Protein AF-A0A8J7N676-F1 (afdb_monomer_lite)

pLDDT: mean 96.86, std 3.04, range [78.5, 98.38]

Secondary structure (DSSP, 8-state):
-EEE--GGGHHHHBSSTT-B-TTSSB---B-TTSEEEE-------

Radius of gyration: 13.14 Å; chains: 1; bounding box: 24×22×39 Å

Sequence (45 aa):
IPEYYAASCLTCHGAPKGEVDVTGFPKEGGHEGDLGGAISISLHQ

Structure (mmCIF, N/CA/C/O backbone):
data_AF-A0A8J7N676-F1
#
_entry.id   AF-A0A8J7N676-F1
#
loop_
_atom_site.group_PDB
_atom_site.id
_atom_site.type_symbol
_atom_site.label_atom_id
_atom_site.label_alt_id
_atom_site.label_comp_id
_atom_site.label_asym_id
_atom_site.label_entity_id
_atom_site.label_seq_id
_atom_site.pdbx_PDB_ins_code
_atom_site.Cartn_x
_atom_site.Cartn_y
_atom_site.Cartn_z
_atom_site.occupancy
_atom_site.B_iso_or_equiv
_atom_site.auth_seq_id
_atom_site.auth_comp_id
_atom_site.auth_asym_id
_atom_site.auth_atom_id
_atom_site.pdbx_PDB_model_num
ATOM 1 N N . ILE A 1 1 ? -8.206 -3.959 12.142 1.00 96.00 1 ILE A N 1
ATOM 2 C CA . ILE A 1 1 ? -8.891 -4.460 10.928 1.00 96.00 1 ILE A CA 1
ATOM 3 C C . ILE A 1 1 ? -7.876 -4.418 9.794 1.00 96.00 1 ILE A C 1
ATOM 5 O O . ILE A 1 1 ? -7.350 -3.332 9.586 1.00 96.00 1 ILE A O 1
ATOM 9 N N . PRO A 1 2 ? -7.497 -5.549 9.175 1.00 97.12 2 PRO A N 1
ATOM 10 C CA . PRO A 1 2 ? -6.532 -5.552 8.076 1.00 97.12 2 PRO A CA 1
ATOM 11 C C . PRO A 1 2 ? -7.159 -4.985 6.800 1.00 97.12 2 PRO A C 1
ATOM 13 O O . PRO A 1 2 ? -8.313 -5.282 6.503 1.00 97.12 2 PRO A O 1
ATOM 16 N N . GLU A 1 3 ? -6.382 -4.205 6.059 1.00 97.81 3 GLU A N 1
ATOM 17 C CA . GLU A 1 3 ? -6.755 -3.646 4.761 1.00 97.81 3 GLU A CA 1
ATOM 18 C C . GLU A 1 3 ? -5.821 -4.203 3.689 1.00 97.81 3 GLU A C 1
ATOM 20 O O . GLU A 1 3 ? -4.596 -4.225 3.858 1.00 97.81 3 GLU A O 1
ATOM 25 N N . TYR A 1 4 ? -6.407 -4.650 2.585 1.00 97.94 4 TYR A N 1
ATOM 26 C CA . TYR A 1 4 ? -5.694 -5.266 1.471 1.00 97.94 4 TYR A CA 1
ATOM 27 C C . TYR A 1 4 ? -5.826 -4.390 0.231 1.00 97.94 4 TYR A C 1
ATOM 29 O O . TYR A 1 4 ? -6.871 -3.774 0.011 1.00 97.94 4 TYR A O 1
ATOM 37 N N . TYR A 1 5 ? -4.779 -4.323 -0.589 1.00 98.25 5 TYR A N 1
ATOM 38 C CA . TYR A 1 5 ? -4.828 -3.524 -1.808 1.00 98.25 5 TYR A CA 1
ATOM 39 C C . TYR A 1 5 ? -5.845 -4.094 -2.798 1.00 98.25 5 TYR A C 1
ATOM 41 O O . TYR A 1 5 ? -5.732 -5.238 -3.233 1.00 98.25 5 TYR A O 1
ATOM 49 N N . ALA A 1 6 ? -6.813 -3.269 -3.189 1.00 98.12 6 ALA A N 1
ATOM 50 C CA . ALA A 1 6 ? -7.670 -3.513 -4.343 1.00 98.12 6 ALA A CA 1
ATOM 51 C C . ALA A 1 6 ? -7.012 -2.959 -5.618 1.00 98.12 6 ALA A C 1
ATOM 53 O O . ALA A 1 6 ? -6.111 -2.119 -5.544 1.00 98.12 6 ALA A O 1
ATOM 54 N N . ALA A 1 7 ? -7.508 -3.344 -6.796 1.00 98.06 7 ALA A N 1
ATOM 55 C CA . ALA A 1 7 ? -7.007 -2.837 -8.077 1.00 98.06 7 ALA A CA 1
ATOM 56 C C . ALA A 1 7 ? -6.903 -1.297 -8.145 1.00 98.06 7 ALA A C 1
ATOM 58 O O . ALA A 1 7 ? -5.931 -0.760 -8.673 1.00 98.06 7 ALA A O 1
ATOM 59 N N . SER A 1 8 ? -7.858 -0.566 -7.555 1.00 97.38 8 SER A N 1
ATOM 60 C CA . SER A 1 8 ? -7.841 0.904 -7.531 1.00 97.38 8 SER A CA 1
ATOM 61 C C . SER A 1 8 ? -6.699 1.502 -6.700 1.00 97.38 8 SER A C 1
ATOM 63 O O . SER A 1 8 ? -6.304 2.639 -6.943 1.00 97.38 8 SER A O 1
ATOM 65 N N . CYS A 1 9 ? -6.160 0.760 -5.7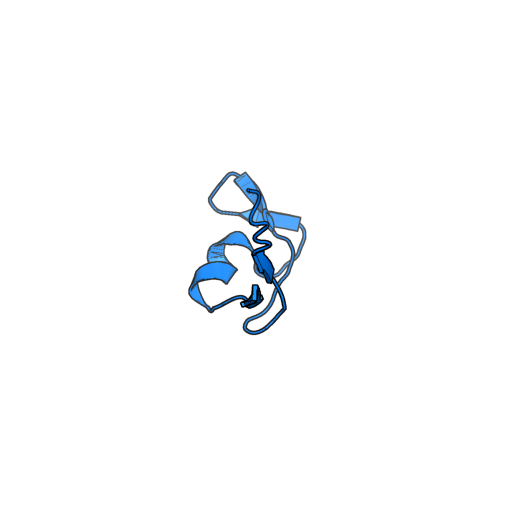30 1.00 97.88 9 CYS A N 1
ATOM 66 C CA . CYS A 1 9 ? -5.053 1.197 -4.877 1.00 97.88 9 CYS A CA 1
ATOM 67 C C . CYS A 1 9 ? -3.717 1.219 -5.639 1.00 97.88 9 CYS A C 1
ATOM 69 O O . CYS A 1 9 ? -2.827 2.010 -5.323 1.00 97.88 9 CYS A O 1
ATOM 71 N N . LEU A 1 10 ? -3.576 0.363 -6.657 1.00 97.69 10 LEU A N 1
ATOM 72 C CA . LEU A 1 10 ? -2.307 0.112 -7.347 1.00 97.69 10 LEU A CA 1
ATOM 73 C C . LEU A 1 10 ? -1.848 1.268 -8.241 1.00 97.69 10 LEU A C 1
ATOM 75 O O . LEU A 1 10 ? -0.669 1.342 -8.580 1.00 97.69 10 LEU A O 1
ATOM 79 N N . THR A 1 11 ? -2.741 2.204 -8.569 1.00 97.25 11 THR A N 1
ATOM 80 C CA . THR A 1 11 ? -2.378 3.449 -9.263 1.00 97.25 11 THR A CA 1
ATOM 81 C C . THR A 1 11 ? -1.288 4.217 -8.507 1.00 97.25 11 THR A C 1
ATOM 83 O O . THR A 1 11 ? -0.398 4.785 -9.143 1.00 97.25 11 THR A O 1
ATOM 86 N N . CYS A 1 12 ? -1.322 4.180 -7.169 1.00 97.75 12 CYS A N 1
ATOM 87 C CA . CYS A 1 12 ? -0.341 4.846 -6.310 1.00 97.75 12 CYS A CA 1
ATOM 88 C C . CYS A 1 12 ? 0.571 3.870 -5.559 1.00 97.75 12 CYS A C 1
ATOM 90 O O . CYS A 1 12 ? 1.754 4.136 -5.433 1.00 97.75 12 CYS 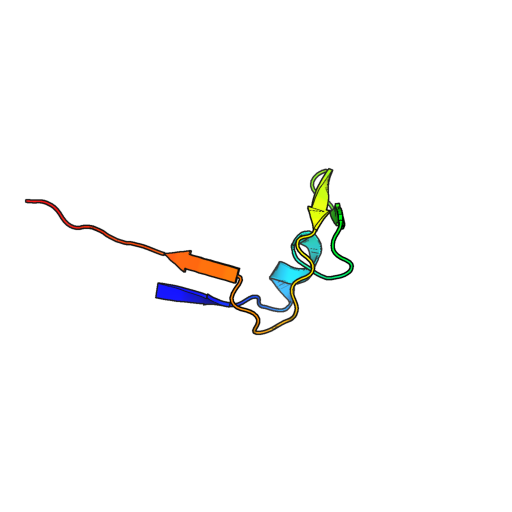A O 1
ATOM 92 N N . HIS A 1 13 ? 0.069 2.714 -5.119 1.00 98.06 13 HIS A N 1
ATOM 93 C CA . HIS A 1 13 ? 0.858 1.793 -4.287 1.00 98.06 13 HIS A CA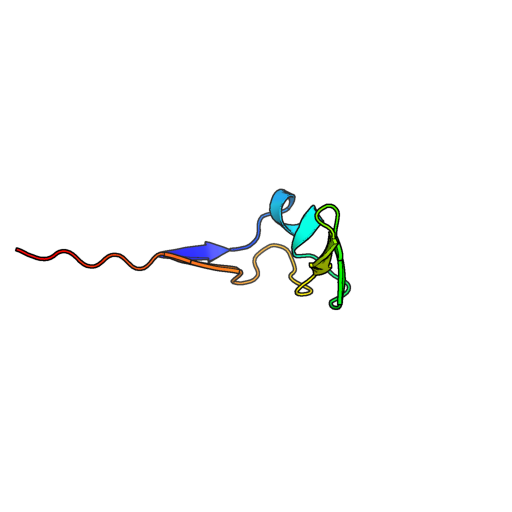 1
ATOM 94 C C . HIS A 1 13 ? 1.494 0.624 -5.053 1.00 98.06 13 HIS A C 1
ATOM 96 O O . HIS A 1 13 ? 2.188 -0.202 -4.462 1.00 98.06 13 HIS A O 1
ATOM 102 N N . GLY A 1 14 ? 1.245 0.527 -6.362 1.00 97.94 14 GLY A N 1
ATOM 103 C CA . GLY A 1 14 ? 1.608 -0.627 -7.185 1.00 97.94 14 GLY A CA 1
ATOM 104 C C . GLY A 1 14 ? 3.102 -0.779 -7.487 1.00 97.94 14 GLY A C 1
ATOM 105 O O . GLY A 1 14 ? 3.939 0.033 -7.102 1.00 97.94 14 GLY A O 1
ATOM 106 N N . ALA A 1 15 ? 3.451 -1.828 -8.226 1.00 97.31 15 ALA A N 1
ATOM 107 C CA . ALA A 1 15 ? 4.788 -2.008 -8.789 1.00 97.31 15 ALA A CA 1
ATOM 108 C C . ALA A 1 15 ? 5.024 -1.131 -10.045 1.00 97.31 15 ALA A C 1
ATOM 110 O O . ALA A 1 15 ? 4.064 -0.803 -10.747 1.00 97.31 15 ALA A O 1
ATOM 111 N N . PRO A 1 16 ? 6.289 -0.784 -10.363 1.00 97.38 16 PRO A N 1
ATOM 112 C CA . PRO A 1 16 ? 7.507 -1.104 -9.620 1.00 97.38 16 PRO A CA 1
ATOM 113 C C . PRO A 1 16 ? 7.719 -0.193 -8.402 1.00 97.38 16 PRO A C 1
ATOM 115 O O . PRO A 1 16 ? 7.469 1.011 -8.435 1.00 97.38 16 PRO A O 1
ATOM 118 N N . LYS A 1 17 ? 8.236 -0.787 -7.319 1.00 97.75 17 LYS A N 1
ATOM 119 C CA . LYS A 1 17 ? 8.616 -0.060 -6.104 1.00 97.75 17 LYS A CA 1
ATOM 120 C C . LYS A 1 17 ? 9.601 1.061 -6.440 1.00 97.75 17 LYS A C 1
ATOM 122 O O . LYS A 1 17 ? 10.612 0.817 -7.097 1.00 97.75 17 LYS A O 1
ATOM 127 N N . GLY A 1 18 ? 9.344 2.258 -5.928 1.00 97.69 18 GLY A N 1
ATOM 128 C CA . GLY A 1 18 ? 10.202 3.426 -6.101 1.00 97.69 18 GLY A CA 1
ATOM 129 C C . GLY A 1 18 ? 9.902 4.278 -7.338 1.00 97.69 18 GLY A C 1
ATOM 130 O O . GLY A 1 18 ? 10.449 5.373 -7.437 1.00 97.69 18 GLY A O 1
ATOM 131 N N . GLU A 1 19 ? 9.043 3.828 -8.258 1.00 98.12 19 GLU A N 1
ATOM 132 C CA . GLU A 1 19 ? 8.530 4.692 -9.331 1.00 98.12 19 GLU A CA 1
ATOM 133 C C . GLU A 1 19 ? 7.709 5.837 -8.733 1.00 98.12 19 GLU A C 1
ATOM 135 O O . GLU A 1 19 ? 7.038 5.644 -7.728 1.00 98.12 19 GLU A O 1
ATOM 140 N N . VAL A 1 20 ? 7.764 7.033 -9.315 1.00 97.88 20 VAL A N 1
ATOM 141 C CA . VAL A 1 20 ? 6.968 8.167 -8.830 1.00 97.88 20 VAL A CA 1
ATOM 142 C C . VAL A 1 20 ? 5.510 7.990 -9.255 1.00 97.88 20 VAL A C 1
ATOM 144 O O . VAL A 1 20 ? 5.220 7.783 -10.432 1.00 97.88 20 VAL A O 1
ATOM 147 N N . ASP A 1 21 ? 4.596 8.065 -8.295 1.00 97.50 21 ASP A N 1
ATOM 148 C CA . ASP A 1 21 ? 3.161 7.962 -8.517 1.00 97.50 21 ASP A CA 1
ATOM 149 C C . ASP A 1 21 ? 2.523 9.280 -8.992 1.00 97.50 21 ASP A C 1
ATOM 151 O O . ASP A 1 21 ? 3.183 10.305 -9.180 1.00 97.50 21 ASP A O 1
ATOM 155 N N . VAL A 1 22 ? 1.198 9.266 -9.172 1.00 96.25 22 VAL A N 1
ATOM 156 C CA . VAL A 1 22 ? 0.429 10.429 -9.656 1.00 96.25 22 VAL A CA 1
ATOM 157 C C . VAL A 1 22 ? 0.435 11.608 -8.678 1.00 96.25 22 VAL A C 1
ATOM 159 O O . VAL A 1 22 ? 0.088 12.725 -9.057 1.00 96.25 22 VAL A O 1
ATOM 162 N N . THR A 1 23 ? 0.788 11.359 -7.417 1.00 96.50 23 THR A N 1
ATOM 163 C CA . THR A 1 23 ? 0.852 12.352 -6.342 1.00 96.50 23 THR A CA 1
ATOM 164 C C . THR A 1 23 ? 2.266 12.897 -6.132 1.00 96.50 23 THR A C 1
ATOM 166 O O . THR A 1 23 ? 2.441 13.877 -5.410 1.00 96.50 23 THR A O 1
ATOM 169 N N . GLY A 1 24 ? 3.263 12.324 -6.813 1.00 97.56 24 GLY A N 1
ATOM 170 C CA . GLY A 1 24 ? 4.660 12.735 -6.743 1.00 97.56 24 GLY A CA 1
ATOM 171 C C . GLY A 1 24 ? 5.500 11.961 -5.723 1.00 97.56 24 GLY A C 1
ATOM 172 O O . GLY A 1 24 ? 6.634 12.367 -5.467 1.00 97.56 24 GLY A O 1
ATOM 173 N N . PHE A 1 25 ? 4.994 10.860 -5.157 1.00 98.00 25 PHE A N 1
ATOM 174 C CA . PHE A 1 25 ? 5.708 10.046 -4.166 1.00 98.00 25 PHE A CA 1
ATOM 175 C C . PHE A 1 25 ? 6.110 8.668 -4.718 1.00 98.00 25 PHE A C 1
ATOM 177 O O . PHE A 1 25 ? 5.479 8.173 -5.648 1.00 98.00 25 PHE A O 1
ATOM 184 N N . PRO A 1 26 ? 7.171 8.028 -4.191 1.00 98.12 26 PRO A N 1
ATOM 185 C CA . PRO A 1 26 ? 7.595 6.717 -4.673 1.00 98.12 26 PRO A CA 1
ATOM 186 C C . PRO A 1 26 ? 6.617 5.605 -4.264 1.00 98.12 26 PRO A C 1
ATOM 188 O O . PRO A 1 26 ? 6.332 5.457 -3.077 1.00 98.12 26 PRO A O 1
ATOM 191 N N . LYS A 1 27 ? 6.190 4.772 -5.219 1.00 98.25 27 LYS A N 1
ATOM 192 C CA . LYS A 1 27 ? 5.317 3.617 -4.968 1.00 98.25 27 LYS A CA 1
ATOM 193 C C . LYS A 1 27 ? 5.975 2.587 -4.046 1.00 98.25 27 LYS A C 1
ATOM 195 O O . LYS A 1 27 ? 7.188 2.356 -4.096 1.00 98.25 27 LYS A O 1
ATOM 200 N N . GLU A 1 28 ? 5.168 1.871 -3.277 1.00 97.75 28 GLU A N 1
ATOM 201 C CA . GLU A 1 28 ? 5.596 0.833 -2.335 1.00 97.75 28 GLU A CA 1
ATOM 202 C C . G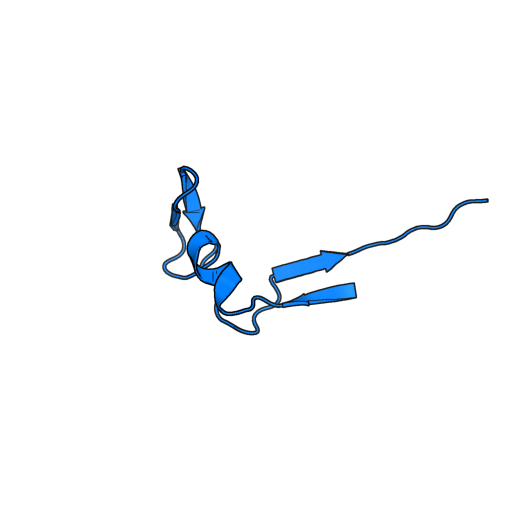LU A 1 28 ? 5.852 -0.516 -3.014 1.00 97.75 28 GLU A C 1
ATOM 204 O O . GLU A 1 28 ? 6.607 -1.331 -2.475 1.00 97.75 28 GLU A O 1
ATOM 209 N N . GLY A 1 29 ? 5.291 -0.734 -4.207 1.00 98.06 29 GLY A N 1
ATOM 210 C CA . GLY A 1 29 ? 5.470 -1.962 -4.979 1.00 98.06 29 GLY A CA 1
ATOM 211 C C . GLY A 1 29 ? 4.487 -3.079 -4.641 1.00 98.06 29 GLY A C 1
ATOM 212 O O . GLY A 1 29 ? 4.844 -4.245 -4.790 1.00 98.06 29 GLY A O 1
ATOM 213 N N . GLY A 1 30 ? 3.298 -2.740 -4.147 1.00 97.44 30 GLY A N 1
ATOM 214 C CA . GLY A 1 30 ? 2.251 -3.694 -3.796 1.00 97.44 30 GLY A CA 1
ATOM 215 C C . GLY A 1 30 ? 1.563 -4.324 -5.008 1.00 97.44 30 GLY A C 1
ATOM 216 O O . GLY A 1 30 ? 1.562 -3.778 -6.114 1.00 97.44 30 GLY A O 1
ATOM 217 N N . HIS A 1 31 ? 0.942 -5.474 -4.773 1.00 98.19 31 HIS A N 1
ATOM 218 C CA . HIS A 1 31 ? 0.091 -6.196 -5.712 1.00 98.19 31 HIS A CA 1
ATOM 219 C C . HIS A 1 31 ? -1.319 -6.343 -5.135 1.00 98.19 31 HIS A C 1
ATOM 221 O O . HIS A 1 31 ? -1.548 -6.160 -3.938 1.00 98.19 31 HIS A O 1
ATOM 227 N N . GLU A 1 32 ? -2.291 -6.642 -5.995 1.00 98.19 32 GLU A N 1
ATOM 228 C CA . GLU A 1 32 ? -3.669 -6.849 -5.551 1.00 98.19 32 GLU A CA 1
ATOM 229 C C . GLU A 1 32 ? -3.749 -8.010 -4.549 1.00 9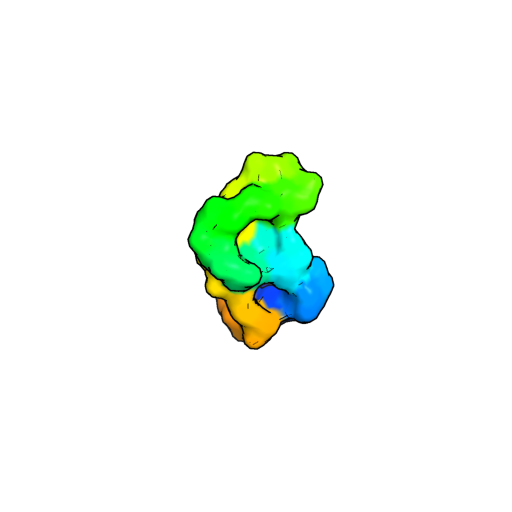8.19 32 GLU A C 1
ATOM 231 O O . GLU A 1 32 ? -3.212 -9.092 -4.788 1.00 98.19 32 GLU A O 1
ATOM 236 N N . GLY A 1 33 ? -4.415 -7.771 -3.419 1.00 97.88 33 GLY A N 1
ATOM 237 C CA . GLY A 1 33 ? -4.521 -8.720 -2.312 1.00 97.88 33 GLY A CA 1
ATOM 238 C C . GLY A 1 33 ? -3.360 -8.690 -1.312 1.00 97.88 33 GLY A C 1
ATOM 239 O O . GLY A 1 33 ? -3.473 -9.330 -0.266 1.00 97.88 33 GLY A O 1
ATOM 240 N N . ASP A 1 34 ? -2.285 -7.935 -1.562 1.00 98.38 34 ASP A N 1
ATOM 241 C CA . ASP A 1 34 ? -1.236 -7.724 -0.560 1.00 98.38 34 ASP A CA 1
ATOM 242 C C . ASP A 1 34 ? -1.783 -6.930 0.639 1.00 98.38 34 ASP A C 1
ATOM 244 O O . ASP A 1 34 ? -2.671 -6.082 0.501 1.00 98.38 34 ASP A O 1
ATOM 248 N N . LEU A 1 35 ? -1.236 -7.186 1.833 1.00 97.62 35 LEU A N 1
ATOM 249 C CA . LEU A 1 35 ? -1.569 -6.426 3.040 1.00 97.62 35 LEU A CA 1
ATOM 250 C C . LEU A 1 35 ? -1.034 -4.991 2.910 1.00 97.62 35 LEU A C 1
ATOM 252 O O . LEU A 1 35 ? 0.174 -4.770 2.984 1.00 97.62 35 LEU A O 1
ATOM 256 N N . GLY A 1 36 ? -1.940 -4.026 2.747 1.00 96.75 36 GLY A N 1
ATOM 257 C CA . GLY A 1 36 ? -1.609 -2.607 2.592 1.00 96.75 36 GLY A CA 1
ATOM 258 C C . GLY A 1 36 ? -1.592 -1.831 3.908 1.00 96.75 36 GLY A C 1
ATOM 259 O O . GLY A 1 36 ? -0.903 -0.823 4.032 1.00 96.75 36 GLY A O 1
ATOM 260 N N . GLY A 1 37 ? -2.316 -2.302 4.924 1.00 96.56 37 GLY A N 1
ATOM 261 C CA . GLY A 1 37 ? -2.331 -1.652 6.229 1.00 96.56 37 GLY A CA 1
ATOM 262 C C . GLY A 1 37 ? -3.277 -2.304 7.226 1.00 96.56 37 GLY A C 1
ATOM 263 O O . GLY A 1 37 ? -3.795 -3.400 7.012 1.00 96.56 37 GLY A O 1
ATOM 264 N N . ALA A 1 38 ? -3.499 -1.619 8.346 1.00 97.38 38 ALA A N 1
ATOM 265 C CA . ALA A 1 38 ? -4.498 -2.021 9.321 1.00 97.38 38 ALA A CA 1
ATOM 266 C C . ALA A 1 38 ? -5.056 -0.818 10.089 1.00 97.38 38 ALA A C 1
ATOM 268 O O . ALA A 1 38 ? -4.313 0.054 10.535 1.00 97.38 38 ALA A O 1
ATOM 269 N N . ILE A 1 39 ? -6.368 -0.814 10.310 1.00 97.00 39 ILE A N 1
ATOM 270 C CA . ILE A 1 39 ? -7.050 0.144 11.182 1.00 97.00 39 ILE A CA 1
ATOM 271 C C . ILE A 1 39 ? -6.978 -0.367 12.624 1.00 97.00 39 ILE A C 1
ATOM 273 O O . ILE A 1 39 ? -7.432 -1.480 12.916 1.00 97.00 39 ILE A O 1
ATOM 277 N N . SER A 1 40 ? -6.433 0.450 13.524 1.00 96.62 40 SER A N 1
ATOM 278 C CA . SER A 1 40 ? -6.416 0.203 14.969 1.00 96.62 40 SER A CA 1
ATOM 279 C C . SER A 1 40 ? -7.413 1.127 15.667 1.00 96.62 40 SER A C 1
ATOM 281 O O . SER A 1 40 ? -7.442 2.322 15.382 1.00 96.62 40 SER A O 1
ATOM 283 N N . ILE A 1 41 ? -8.239 0.579 16.561 1.00 95.88 41 ILE A N 1
ATOM 284 C CA . ILE A 1 41 ? -9.262 1.328 17.301 1.00 95.88 41 ILE A CA 1
ATOM 285 C C . ILE A 1 41 ? -9.076 1.048 18.791 1.00 95.88 41 ILE A C 1
ATOM 287 O O . ILE A 1 41 ? -9.124 -0.108 19.209 1.00 95.88 41 ILE A O 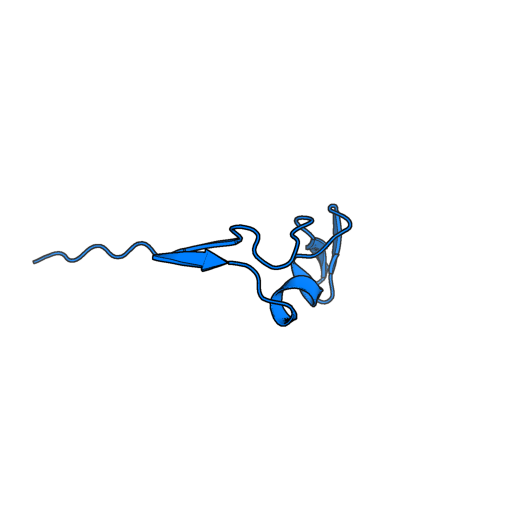1
ATOM 291 N N . SER A 1 42 ? -8.919 2.113 19.578 1.00 96.50 42 SER A N 1
ATOM 292 C CA . SER A 1 42 ? -8.838 2.056 21.040 1.00 96.50 42 SER A CA 1
ATOM 293 C C . SER A 1 42 ? -9.988 2.851 21.649 1.00 96.50 42 SER A C 1
ATOM 295 O O . SER A 1 42 ? -10.123 4.046 21.388 1.00 96.50 42 SER A O 1
ATOM 297 N N . LEU A 1 43 ? -10.812 2.188 22.461 1.00 93.38 43 LEU A N 1
ATOM 298 C CA . LEU A 1 43 ? -11.904 2.815 23.203 1.00 93.38 43 LEU A CA 1
ATOM 299 C C . LEU A 1 43 ? -11.439 3.095 24.630 1.00 93.38 43 LEU A C 1
ATOM 301 O O . LEU A 1 43 ? -10.939 2.199 25.308 1.00 93.38 43 LEU A O 1
ATOM 305 N N . HIS A 1 44 ? -11.619 4.334 25.068 1.00 91.25 44 HIS A N 1
ATOM 306 C CA . HIS A 1 44 ? -11.304 4.777 26.422 1.00 91.25 44 HIS A CA 1
ATOM 307 C C . HIS A 1 44 ? -12.590 5.268 27.090 1.00 91.25 44 HIS A C 1
ATOM 309 O O . HIS A 1 44 ? -13.527 5.666 26.393 1.00 91.25 44 HIS A O 1
ATOM 315 N N . GLN A 1 45 ? -12.636 5.169 28.418 1.00 78.50 45 GLN A N 1
ATOM 316 C CA . GLN A 1 45 ? -13.792 5.551 29.233 1.00 78.50 45 GLN A CA 1
ATOM 317 C C . GLN A 1 45 ? -13.816 7.047 29.528 1.00 78.50 45 GLN A C 1
ATOM 319 O O . GLN A 1 45 ? -12.718 7.617 29.724 1.00 78.50 45 GLN A O 1
#

Foldseek 3Di:
DWDFDAPVNCQAQADDAQDQHPVGGTHVHDDGRHGPDDDDDDDDD